Protein AF-A0A4Q0SFQ9-F1 (afdb_monomer_lite)

InterPro domains:
  IPR058240 Radical SAM superfamily [SSF102114] (12-95)

Secondary structure (DSSP, 8-state):
--HHHHHHHTTS-----SSSS-GGG--TTS-HHHHHHHHHHTTT-S---------EESS--SS---S-EE-S-SHHHHHHHHHHHHHHHHHHHHH-----TT-S-EEETTEEE-TTS-EEEE-SSHHHHHHHHHHHHHHHHHHHS-----PPP-

pLDDT: mean 82.6, std 13.22, range [33.97, 94.69]

Organism: NCBI:txid1325107

Structure (mmCIF, N/CA/C/O backbone):
data_AF-A0A4Q0SFQ9-F1
#
_entry.id   AF-A0A4Q0SFQ9-F1
#
loop_
_atom_site.group_PDB
_atom_site.id
_atom_site.type_symbol
_atom_site.label_atom_id
_atom_site.label_alt_id
_atom_site.label_comp_id
_atom_site.label_asym_id
_atom_site.label_entity_id
_atom_site.label_seq_id
_atom_site.pdbx_PDB_ins_code
_atom_site.Cartn_x
_atom_site.Cartn_y
_atom_site.Cartn_z
_atom_site.occupancy
_atom_site.B_iso_or_equiv
_atom_site.auth_seq_id
_atom_site.auth_comp_id
_atom_site.auth_asym_id
_atom_site.auth_atom_id
_atom_site.pdbx_PDB_model_num
ATOM 1 N N . MET A 1 1 ? 30.546 -13.335 13.167 1.00 71.19 1 MET A N 1
ATOM 2 C CA . MET A 1 1 ? 30.445 -13.297 11.689 1.00 71.19 1 MET A CA 1
ATOM 3 C C . MET A 1 1 ? 31.495 -14.249 11.118 1.00 71.19 1 MET A C 1
ATOM 5 O O . MET A 1 1 ? 32.612 -14.231 11.618 1.00 71.19 1 MET A O 1
ATOM 9 N N . ARG A 1 2 ? 31.150 -15.121 10.159 1.00 92.00 2 ARG A N 1
ATOM 10 C CA . ARG A 1 2 ? 32.083 -16.088 9.541 1.00 92.00 2 ARG A CA 1
ATOM 11 C C . ARG A 1 2 ? 32.954 -15.382 8.496 1.00 92.00 2 ARG A C 1
ATOM 13 O O . ARG A 1 2 ? 32.466 -15.052 7.417 1.00 92.00 2 ARG A O 1
ATOM 20 N N . ALA A 1 3 ? 34.204 -15.089 8.854 1.00 91.44 3 ALA A N 1
ATOM 21 C CA . ALA A 1 3 ? 35.121 -14.297 8.029 1.00 91.44 3 ALA A CA 1
ATOM 22 C C . ALA A 1 3 ? 35.464 -14.982 6.694 1.00 91.44 3 ALA A C 1
ATOM 24 O O . ALA A 1 3 ? 35.548 -14.319 5.666 1.00 91.44 3 ALA A O 1
ATOM 25 N N . ASP A 1 4 ? 35.563 -16.310 6.706 1.00 93.94 4 ASP A N 1
ATOM 26 C CA . ASP A 1 4 ? 35.757 -17.167 5.535 1.00 93.94 4 ASP A CA 1
ATOM 27 C C . ASP A 1 4 ? 34.624 -17.017 4.505 1.00 93.94 4 ASP A C 1
ATOM 29 O O . ASP A 1 4 ? 34.869 -16.857 3.306 1.00 93.94 4 ASP A O 1
ATOM 33 N N . LEU A 1 5 ? 33.372 -16.989 4.972 1.00 90.50 5 LEU A N 1
ATOM 34 C CA . LEU A 1 5 ? 32.203 -16.806 4.108 1.00 90.50 5 LEU A CA 1
ATOM 35 C C . LEU A 1 5 ? 32.080 -15.362 3.613 1.00 90.50 5 LEU A C 1
ATOM 37 O O . LEU A 1 5 ? 31.739 -15.139 2.455 1.00 90.50 5 LEU A O 1
ATOM 41 N N . ALA A 1 6 ? 32.383 -14.378 4.462 1.00 89.31 6 ALA A N 1
ATOM 42 C CA . ALA A 1 6 ? 32.379 -12.972 4.066 1.00 89.31 6 ALA A CA 1
ATOM 43 C C . ALA A 1 6 ? 33.443 -12.677 2.994 1.00 89.31 6 ALA A C 1
ATOM 45 O O . ALA A 1 6 ? 33.160 -11.952 2.044 1.00 89.31 6 ALA A O 1
ATOM 46 N N . GLN A 1 7 ? 34.630 -13.283 3.099 1.00 90.81 7 GLN A N 1
ATOM 47 C CA . GLN A 1 7 ? 35.671 -13.194 2.075 1.00 90.81 7 GLN A CA 1
ATOM 48 C C . GLN A 1 7 ? 35.241 -13.868 0.765 1.00 90.81 7 GLN A C 1
ATOM 50 O O . GLN A 1 7 ? 35.473 -13.316 -0.307 1.00 90.81 7 GLN A O 1
ATOM 55 N N . SER A 1 8 ? 34.582 -15.027 0.853 1.00 88.50 8 SER A N 1
ATOM 56 C CA . SER A 1 8 ? 34.156 -15.798 -0.322 1.00 88.50 8 SER A CA 1
ATOM 57 C C . SER A 1 8 ? 32.966 -15.171 -1.058 1.00 88.50 8 SER A C 1
ATOM 59 O O . SER A 1 8 ? 32.918 -15.212 -2.280 1.00 88.50 8 SER A O 1
ATOM 61 N N . TYR A 1 9 ? 32.003 -14.582 -0.338 1.00 88.62 9 TYR A N 1
ATOM 62 C CA . TYR A 1 9 ? 30.719 -14.150 -0.910 1.00 88.62 9 TYR A CA 1
ATOM 63 C C . TYR A 1 9 ? 30.440 -12.645 -0.814 1.00 88.62 9 TYR A C 1
ATOM 65 O O . TYR A 1 9 ? 29.523 -12.158 -1.472 1.00 88.62 9 TYR A O 1
ATOM 73 N N . GLY A 1 10 ? 31.213 -11.881 -0.038 1.00 86.75 10 GLY A N 1
ATOM 74 C CA . GLY A 1 10 ? 30.909 -10.479 0.278 1.00 86.75 10 GLY A CA 1
ATOM 75 C C . GLY A 1 10 ? 30.926 -9.519 -0.916 1.00 86.75 10 GLY A C 1
ATOM 76 O O . GLY A 1 10 ? 30.280 -8.478 -0.861 1.00 86.75 10 GLY A O 1
ATOM 77 N N . GLN A 1 11 ? 31.623 -9.874 -2.001 1.00 88.06 11 GLN A N 1
ATOM 78 C CA . GLN A 1 11 ? 31.671 -9.087 -3.243 1.00 88.06 11 GLN A CA 1
ATOM 79 C C . GLN A 1 11 ? 30.672 -9.571 -4.309 1.00 88.06 11 GLN A C 1
ATOM 81 O O . GLN A 1 11 ? 30.544 -8.956 -5.368 1.00 88.06 11 GLN A O 1
ATOM 86 N N . HIS A 1 12 ? 29.952 -10.670 -4.060 1.00 89.25 12 HIS A N 1
ATOM 87 C CA . HIS A 1 12 ? 29.000 -11.207 -5.025 1.00 89.25 12 HIS A CA 1
ATOM 88 C C . HIS A 1 12 ? 27.678 -10.434 -4.987 1.00 89.25 12 HIS A C 1
ATOM 90 O O . HIS A 1 12 ? 27.123 -10.140 -3.928 1.00 89.25 12 HIS A O 1
ATOM 96 N N . ARG A 1 13 ? 27.114 -10.157 -6.169 1.00 82.50 13 ARG A N 1
ATOM 97 C CA . ARG A 1 13 ? 25.739 -9.659 -6.303 1.00 82.50 13 ARG A CA 1
ATOM 98 C C . ARG A 1 13 ? 24.767 -10.811 -6.064 1.00 82.50 13 ARG A C 1
ATOM 100 O O . ARG A 1 13 ? 24.357 -11.491 -6.999 1.00 82.50 13 ARG A O 1
ATOM 107 N N . LEU A 1 14 ? 24.444 -11.051 -4.800 1.00 82.38 14 LEU A N 1
ATOM 108 C CA . LEU A 1 14 ? 23.476 -12.072 -4.417 1.00 82.38 14 LEU A CA 1
ATOM 109 C C . LEU A 1 14 ? 22.041 -11.601 -4.720 1.00 82.38 14 LEU A C 1
ATOM 111 O O . LEU A 1 14 ? 21.746 -10.409 -4.565 1.00 82.38 14 LEU A O 1
ATOM 115 N N . PRO A 1 15 ? 21.134 -12.506 -5.133 1.00 78.19 15 PRO A N 1
ATOM 116 C CA . PRO A 1 15 ? 19.734 -12.160 -5.330 1.00 78.19 15 PRO A CA 1
ATOM 117 C C . PRO A 1 15 ? 19.111 -11.644 -4.031 1.00 78.19 15 PRO A C 1
ATOM 119 O O . PRO A 1 15 ? 19.279 -12.235 -2.964 1.00 78.19 15 PRO A O 1
ATOM 122 N N . ARG A 1 16 ? 18.349 -10.553 -4.129 1.00 79.38 16 ARG A N 1
ATOM 123 C CA . ARG A 1 16 ? 17.479 -10.103 -3.041 1.00 79.38 16 ARG A CA 1
ATOM 124 C C . ARG A 1 16 ? 16.120 -10.763 -3.215 1.00 79.38 16 ARG A C 1
ATOM 126 O O . ARG A 1 16 ? 15.358 -10.386 -4.101 1.00 79.38 16 ARG A O 1
ATOM 133 N N . TYR A 1 17 ? 15.830 -11.754 -2.382 1.00 85.31 17 TYR A N 1
ATOM 134 C CA . TYR A 1 17 ? 14.530 -12.416 -2.377 1.00 85.31 17 TYR A CA 1
ATOM 135 C C . TYR A 1 17 ? 13.538 -11.603 -1.546 1.00 85.31 17 TYR A C 1
ATOM 137 O O . TYR A 1 17 ? 13.486 -11.726 -0.328 1.00 85.31 17 TYR A O 1
ATOM 145 N N . THR A 1 18 ? 12.775 -10.739 -2.217 1.00 86.00 18 THR A N 1
ATOM 146 C CA . THR A 1 18 ? 11.690 -9.952 -1.603 1.00 86.00 18 THR A CA 1
ATOM 147 C C . THR A 1 18 ? 10.339 -10.669 -1.654 1.00 86.00 18 THR A C 1
ATOM 149 O O . THR A 1 18 ? 9.415 -10.278 -0.951 1.00 86.00 18 THR A O 1
ATOM 152 N N . SER A 1 19 ? 10.219 -11.709 -2.485 1.00 89.56 19 SER A N 1
ATOM 153 C CA . SER A 1 19 ? 9.051 -12.588 -2.607 1.00 89.56 19 SER A CA 1
ATOM 154 C C . SER A 1 19 ? 9.458 -13.938 -3.209 1.00 89.56 19 SER A C 1
ATOM 156 O O . SER A 1 19 ? 10.520 -14.051 -3.832 1.00 89.56 19 SER A O 1
ATOM 158 N N . TYR A 1 20 ? 8.601 -14.951 -3.059 1.00 88.38 20 TYR A N 1
ATOM 159 C CA . TYR A 1 20 ? 8.699 -16.206 -3.802 1.00 88.38 20 TYR A CA 1
ATOM 160 C C . TYR A 1 20 ? 7.308 -16.625 -4.318 1.00 88.38 20 TYR A C 1
ATOM 162 O O . TYR A 1 20 ? 6.394 -16.745 -3.503 1.00 88.38 20 TYR A O 1
ATOM 170 N N . PRO A 1 21 ? 7.129 -16.843 -5.636 1.00 89.94 21 PRO A N 1
ATOM 171 C CA . PRO A 1 21 ? 8.123 -16.641 -6.692 1.00 89.94 21 PRO A CA 1
ATOM 172 C C . PRO A 1 21 ? 8.538 -15.161 -6.838 1.00 89.94 21 PRO A C 1
ATOM 174 O O . PRO A 1 21 ? 7.857 -14.240 -6.379 1.00 89.94 21 PRO A O 1
ATOM 177 N N . THR A 1 22 ? 9.721 -14.925 -7.408 1.00 90.19 22 THR A N 1
ATOM 178 C CA . THR A 1 22 ? 10.263 -13.567 -7.593 1.00 90.19 22 THR A CA 1
ATOM 179 C C . THR A 1 22 ? 9.561 -12.839 -8.743 1.00 90.19 22 THR A C 1
ATOM 181 O O . THR A 1 22 ? 9.040 -13.481 -9.651 1.00 90.19 22 THR A O 1
ATOM 184 N N . SER A 1 23 ? 9.611 -11.499 -8.746 1.00 89.19 23 SER A N 1
ATOM 185 C CA . SER A 1 23 ? 8.965 -10.631 -9.754 1.00 89.19 23 SER A CA 1
ATOM 186 C C . SER A 1 23 ? 9.149 -11.046 -11.233 1.00 89.19 23 SER A C 1
ATOM 188 O O . SER A 1 23 ? 8.170 -10.988 -11.971 1.00 89.19 23 SER A O 1
ATOM 190 N N . PRO A 1 24 ? 10.313 -11.557 -11.694 1.00 89.31 24 PRO A N 1
ATOM 191 C CA . PRO A 1 24 ? 10.467 -12.044 -13.074 1.00 89.31 24 PRO A CA 1
ATOM 192 C C . PRO A 1 24 ? 9.533 -13.194 -13.483 1.00 89.31 24 PRO A C 1
ATOM 194 O O . PRO A 1 24 ? 9.410 -13.480 -14.668 1.00 89.31 24 PRO A O 1
ATOM 197 N N . HIS A 1 25 ? 8.902 -13.868 -12.520 1.00 90.12 25 HIS A N 1
ATOM 198 C CA . HIS A 1 25 ? 7.918 -14.921 -12.770 1.00 90.12 25 HIS A CA 1
ATOM 199 C C . HIS A 1 25 ? 6.484 -14.378 -12.878 1.00 90.12 25 HIS A C 1
ATOM 201 O O . HIS A 1 25 ? 5.566 -15.146 -13.161 1.00 90.12 25 HIS A O 1
ATOM 207 N N . LEU A 1 26 ? 6.266 -13.078 -12.640 1.00 90.44 26 LEU A N 1
ATOM 208 C CA . LEU A 1 26 ? 4.978 -12.441 -12.894 1.00 90.44 26 LEU A CA 1
ATOM 209 C C . LEU A 1 26 ? 4.723 -12.417 -14.400 1.00 90.44 26 LEU A C 1
ATOM 211 O O . LEU A 1 26 ? 5.612 -12.115 -15.195 1.00 90.44 26 LEU A O 1
ATOM 215 N N . SER A 1 27 ? 3.494 -12.727 -14.796 1.00 93.56 27 SER A N 1
ATOM 216 C CA . SER A 1 27 ? 3.101 -12.735 -16.200 1.00 93.56 27 SER A CA 1
ATOM 217 C C . SER A 1 27 ? 1.689 -12.188 -16.374 1.00 93.56 27 SER A C 1
ATOM 219 O O . SER A 1 27 ? 0.900 -12.151 -15.430 1.00 93.56 27 SER A O 1
ATOM 221 N N . ALA A 1 28 ? 1.354 -11.812 -17.607 1.00 93.75 28 ALA A N 1
ATOM 222 C CA . ALA A 1 28 ? 0.018 -11.347 -17.976 1.00 93.75 28 ALA A CA 1
ATOM 223 C C . ALA A 1 28 ? -1.047 -12.467 -17.992 1.00 93.75 28 ALA A C 1
ATOM 225 O O . ALA A 1 28 ? -2.182 -12.223 -18.399 1.00 93.75 28 ALA A O 1
ATOM 226 N N . SER A 1 29 ? -0.700 -13.699 -17.588 1.00 94.44 29 SER A N 1
ATOM 227 C CA . SER A 1 29 ? -1.663 -14.800 -17.485 1.00 94.44 29 SER A CA 1
ATOM 228 C C . SER A 1 29 ? -2.683 -14.582 -16.370 1.00 94.44 29 SER A C 1
ATOM 230 O O . SER A 1 29 ? -3.799 -15.075 -16.484 1.00 94.44 29 SER A O 1
ATOM 232 N N . VAL A 1 30 ? -2.300 -13.867 -15.306 1.00 93.31 30 VAL A N 1
ATOM 233 C CA . VAL A 1 30 ? -3.202 -13.471 -14.219 1.00 93.31 30 VAL A CA 1
ATOM 234 C C . VAL A 1 30 ? -4.000 -12.261 -14.681 1.00 93.31 30 VAL A C 1
ATOM 236 O O . VAL A 1 30 ? -3.426 -11.224 -15.017 1.00 93.31 30 VAL A O 1
ATOM 239 N N . ARG A 1 31 ? -5.325 -12.392 -14.710 1.00 93.81 31 ARG A N 1
ATOM 240 C CA . ARG A 1 31 ? -6.243 -11.354 -15.184 1.00 93.81 31 ARG A CA 1
ATOM 241 C C . ARG A 1 31 ? -7.216 -10.929 -14.090 1.00 93.81 31 ARG A C 1
ATOM 243 O O . ARG A 1 31 ? -7.213 -11.439 -12.973 1.00 93.81 31 ARG A O 1
ATOM 250 N N . GLU A 1 32 ? -8.076 -9.978 -14.437 1.00 92.25 32 GLU A N 1
ATOM 251 C CA . GLU A 1 32 ? -9.092 -9.414 -13.546 1.00 92.25 32 GLU A CA 1
ATOM 252 C C . GLU A 1 32 ? -9.950 -10.487 -12.854 1.00 92.25 32 GLU A C 1
ATOM 254 O O . GLU A 1 32 ? -10.155 -10.421 -11.644 1.00 92.25 32 GLU A O 1
ATOM 259 N N . LEU A 1 33 ? -10.422 -11.493 -13.602 1.00 92.75 33 LEU A N 1
ATOM 260 C CA . LEU A 1 33 ? -11.284 -12.544 -13.053 1.00 92.75 33 LEU A CA 1
ATOM 261 C C . LEU A 1 33 ? -10.561 -13.418 -12.022 1.00 92.75 33 LEU A C 1
ATOM 263 O O . LEU A 1 33 ? -11.169 -13.785 -11.018 1.00 92.75 33 LEU A O 1
ATOM 267 N N . ASP A 1 34 ? -9.274 -13.709 -12.239 1.00 94.56 34 ASP A N 1
ATOM 268 C CA . ASP A 1 34 ? -8.456 -14.463 -11.284 1.00 94.56 34 ASP A CA 1
ATOM 269 C C . ASP A 1 34 ? -8.318 -13.675 -9.977 1.00 94.56 34 ASP A C 1
ATOM 271 O O . ASP A 1 34 ? -8.568 -14.199 -8.892 1.00 94.56 34 ASP A O 1
ATOM 275 N N . TYR A 1 35 ? -8.014 -12.377 -10.090 1.00 91.94 35 TYR A N 1
ATOM 276 C CA . TYR A 1 35 ? -7.876 -11.488 -8.940 1.00 91.94 35 TYR A CA 1
ATOM 277 C C . TYR A 1 35 ? -9.184 -11.345 -8.149 1.00 91.94 35 TYR A C 1
ATOM 279 O O . TYR A 1 35 ? -9.186 -11.495 -6.926 1.00 91.94 35 TYR A O 1
ATOM 287 N N . GLN A 1 36 ? -10.315 -11.131 -8.829 1.00 90.06 36 GLN A N 1
ATOM 288 C CA . GLN A 1 36 ? -11.625 -11.063 -8.175 1.00 90.06 36 GLN A CA 1
ATOM 289 C C . GLN A 1 36 ? -11.989 -12.377 -7.472 1.00 90.06 36 GLN A C 1
ATOM 291 O O . GLN A 1 36 ? -12.546 -12.351 -6.374 1.00 90.06 36 GLN A O 1
ATOM 296 N N . ALA A 1 37 ? -11.688 -13.528 -8.083 1.00 91.06 37 ALA A N 1
ATOM 297 C CA . ALA A 1 37 ? -11.932 -14.832 -7.473 1.00 91.06 37 ALA A CA 1
ATOM 298 C C . ALA A 1 37 ? -11.091 -15.024 -6.201 1.00 91.06 37 ALA A C 1
ATOM 300 O O . ALA A 1 37 ? -11.615 -15.487 -5.186 1.00 91.06 37 ALA A O 1
ATOM 301 N N . TRP A 1 38 ? -9.820 -14.609 -6.220 1.00 91.31 38 TRP A N 1
ATOM 302 C CA . TRP A 1 38 ? -8.965 -14.639 -5.034 1.00 91.31 38 TRP A CA 1
ATOM 303 C C . TRP A 1 38 ? -9.495 -13.735 -3.926 1.00 91.31 38 TRP A C 1
ATOM 305 O O . TRP A 1 38 ? -9.631 -14.211 -2.802 1.00 91.31 38 TRP A O 1
ATOM 315 N N . LEU A 1 39 ? -9.878 -12.490 -4.229 1.00 88.19 39 LEU A N 1
ATOM 316 C CA . LEU A 1 39 ? -10.466 -11.580 -3.238 1.00 88.19 39 LEU A CA 1
ATOM 317 C C . LEU A 1 39 ? -11.716 -12.178 -2.579 1.00 88.19 39 LEU A C 1
ATOM 319 O O . LEU A 1 39 ? -11.813 -12.190 -1.356 1.00 88.19 39 LEU A O 1
ATOM 323 N N . LYS A 1 40 ? -12.629 -12.757 -3.367 1.00 86.25 40 LYS A N 1
ATOM 324 C CA . LYS A 1 40 ? -13.838 -13.414 -2.842 1.00 86.25 40 LYS A CA 1
ATOM 325 C C . LYS A 1 40 ? -13.513 -14.631 -1.976 1.00 86.25 40 LYS A C 1
ATOM 327 O O . LYS A 1 40 ? -14.196 -14.880 -0.986 1.00 86.25 40 LYS A O 1
ATOM 332 N N . SER A 1 41 ? -12.460 -15.379 -2.314 1.00 87.38 41 SER A N 1
ATOM 333 C CA . SER A 1 41 ? -12.034 -16.546 -1.529 1.00 87.38 41 SER A CA 1
ATOM 334 C C . SER A 1 41 ? -11.502 -16.189 -0.134 1.00 87.38 41 SER A C 1
ATOM 336 O O . SER A 1 41 ? -11.476 -17.045 0.748 1.00 87.38 41 SER A O 1
ATOM 338 N N . LEU A 1 42 ? -11.122 -14.925 0.093 1.00 82.31 42 LEU A N 1
ATOM 339 C CA . LEU A 1 42 ? -10.617 -14.441 1.378 1.00 82.31 42 LEU A CA 1
ATOM 340 C C . LEU A 1 42 ? -11.721 -14.105 2.392 1.00 82.31 42 LEU A C 1
ATOM 342 O O . LEU A 1 42 ? -11.380 -13.835 3.540 1.00 82.31 42 LEU A O 1
ATOM 346 N N . GLY A 1 43 ? -13.007 -14.148 2.013 1.00 65.44 43 GLY A N 1
ATOM 347 C CA . GLY A 1 43 ? -14.177 -13.648 2.765 1.00 65.44 43 GLY A CA 1
ATOM 348 C C . GLY A 1 43 ? -14.452 -14.216 4.173 1.00 65.44 43 GLY A C 1
ATOM 349 O O . GLY A 1 43 ? -15.526 -13.991 4.720 1.00 65.44 43 GLY A O 1
ATOM 350 N N . GLY A 1 44 ? -13.507 -14.937 4.782 1.00 63.78 44 GLY A N 1
ATOM 351 C CA . GLY A 1 44 ? -13.505 -15.333 6.198 1.00 63.78 44 GLY A CA 1
ATOM 352 C C . GLY A 1 44 ? -12.252 -14.914 6.988 1.00 63.78 44 GLY A C 1
ATOM 353 O O . GLY A 1 44 ? -12.158 -15.213 8.179 1.00 63.78 44 GLY A O 1
ATOM 354 N N . GLN A 1 45 ? -11.275 -14.251 6.360 1.00 62.31 45 GLN A N 1
ATOM 355 C CA . GLN A 1 45 ? -10.066 -13.739 7.016 1.00 62.31 45 GLN A CA 1
ATOM 356 C C . GLN A 1 45 ? -10.386 -12.452 7.791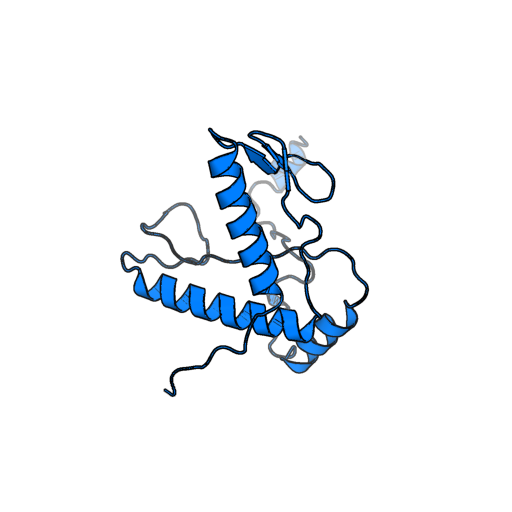 1.00 62.31 45 GLN A C 1
ATOM 358 O O . GLN A 1 45 ? -11.016 -11.538 7.266 1.00 62.31 45 GLN A O 1
ATOM 363 N N . LYS A 1 46 ? -9.948 -12.378 9.054 1.00 60.06 46 LYS A N 1
ATOM 364 C CA . LYS A 1 46 ? -10.270 -11.271 9.978 1.00 60.06 46 LYS A CA 1
ATOM 365 C C . LYS A 1 46 ? -9.323 -10.073 9.879 1.00 60.06 46 LYS A C 1
ATOM 367 O O . LYS A 1 46 ? -9.572 -9.058 10.519 1.00 60.06 46 LYS A O 1
ATOM 372 N N . SER A 1 47 ? -8.234 -10.186 9.122 1.00 69.06 47 SER A N 1
ATOM 373 C CA . SER A 1 47 ? -7.232 -9.131 9.000 1.00 69.06 47 SER A CA 1
ATOM 374 C C . SER A 1 47 ? -6.703 -9.029 7.574 1.00 69.06 47 SER A C 1
ATOM 376 O O . SER A 1 47 ? -6.467 -10.030 6.899 1.00 69.06 47 SER A O 1
ATOM 378 N N . ALA A 1 48 ? -6.512 -7.793 7.125 1.00 74.50 48 ALA A N 1
ATOM 379 C CA . ALA A 1 48 ? -5.894 -7.464 5.852 1.00 74.50 48 ALA A CA 1
ATOM 380 C C . ALA A 1 48 ? -4.795 -6.427 6.093 1.00 74.50 48 ALA A C 1
ATOM 382 O O . ALA A 1 48 ? -4.967 -5.503 6.888 1.00 74.50 48 ALA A O 1
ATOM 383 N N . SER A 1 49 ? -3.678 -6.575 5.387 1.00 79.62 49 SER A N 1
ATOM 384 C CA . SER A 1 49 ? -2.612 -5.574 5.348 1.00 79.62 49 SER A CA 1
ATOM 385 C C . SER A 1 49 ? -2.738 -4.785 4.054 1.00 79.62 49 SER A C 1
ATOM 387 O O . SER A 1 49 ? -2.786 -5.375 2.976 1.00 79.62 49 SER A O 1
ATOM 389 N N . ILE A 1 50 ? -2.775 -3.458 4.151 1.00 82.06 50 ILE A N 1
ATOM 390 C CA . ILE A 1 50 ? -2.877 -2.576 2.987 1.00 82.06 50 ILE A CA 1
ATOM 391 C C . ILE A 1 50 ? -1.502 -1.971 2.714 1.00 82.06 50 ILE A C 1
ATOM 393 O O . ILE A 1 50 ? -0.888 -1.373 3.596 1.00 82.06 50 ILE A O 1
ATOM 397 N N . TYR A 1 51 ? -1.033 -2.112 1.476 1.00 88.56 51 TYR A N 1
ATOM 398 C CA . TYR A 1 51 ? 0.158 -1.437 0.976 1.00 88.56 51 TYR A CA 1
ATOM 399 C C . TYR A 1 51 ? -0.255 -0.403 -0.068 1.00 88.56 51 TYR A C 1
ATOM 401 O O . TYR A 1 51 ? -0.890 -0.748 -1.061 1.00 88.56 51 TYR A O 1
ATOM 409 N N . VAL A 1 52 ? 0.118 0.859 0.150 1.00 89.19 52 VAL A N 1
ATOM 410 C CA . VAL A 1 52 ? -0.131 1.952 -0.797 1.00 89.19 52 VAL A CA 1
ATOM 411 C C . VAL A 1 52 ? 1.208 2.486 -1.280 1.00 89.19 52 VAL A C 1
ATOM 413 O O . VAL A 1 52 ? 1.999 3.011 -0.496 1.00 89.19 52 VAL A O 1
ATOM 416 N N . GLN A 1 53 ? 1.460 2.374 -2.582 1.00 89.62 53 GLN A N 1
ATOM 417 C CA . GLN A 1 53 ? 2.610 3.018 -3.204 1.00 89.62 53 GLN A CA 1
ATOM 418 C C . GLN A 1 53 ? 2.321 4.515 -3.368 1.00 89.62 53 GLN A C 1
ATOM 420 O O . GLN A 1 53 ? 1.268 4.895 -3.862 1.00 89.62 53 GLN A O 1
ATOM 425 N N . VAL A 1 54 ? 3.267 5.383 -3.008 1.00 89.94 54 VAL A N 1
ATOM 426 C CA . VAL A 1 54 ? 3.201 6.819 -3.331 1.00 89.94 54 VAL A CA 1
ATOM 427 C C . VAL A 1 54 ? 4.378 7.143 -4.253 1.00 89.94 54 VAL A C 1
ATOM 429 O O . VAL A 1 54 ? 5.501 7.309 -3.777 1.00 89.94 54 VAL A O 1
ATOM 432 N N . PRO A 1 55 ? 4.175 7.190 -5.582 1.00 90.62 55 PRO A N 1
ATOM 433 C CA . PRO A 1 55 ? 5.264 7.271 -6.551 1.00 90.62 55 PRO A CA 1
ATOM 434 C C . PRO A 1 55 ? 5.679 8.721 -6.848 1.00 90.62 55 PRO A C 1
ATOM 436 O O . PRO A 1 55 ? 6.044 9.021 -7.982 1.00 90.62 55 PRO A O 1
ATOM 439 N N . PHE A 1 56 ? 5.602 9.633 -5.872 1.00 90.75 56 PHE A N 1
ATOM 440 C CA . PHE A 1 56 ? 5.916 11.048 -6.083 1.00 90.75 56 PHE A CA 1
ATOM 441 C C . PHE A 1 56 ? 6.907 11.588 -5.063 1.00 90.75 56 PHE A C 1
ATOM 443 O O . PHE A 1 56 ? 6.794 11.346 -3.863 1.00 90.75 56 PHE A O 1
ATOM 450 N N . CYS A 1 57 ? 7.852 12.393 -5.542 1.00 89.88 57 CYS A N 1
ATOM 451 C CA . CYS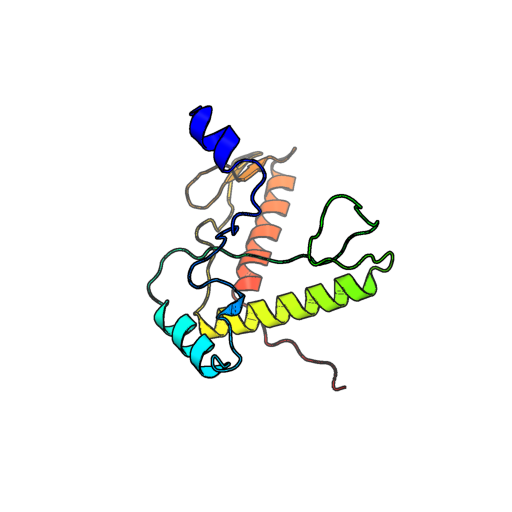 A 1 57 ? 8.764 13.168 -4.706 1.00 89.88 57 CYS A CA 1
ATOM 452 C C . CYS A 1 57 ? 8.840 14.618 -5.206 1.00 89.88 57 CYS A C 1
ATOM 454 O O . CYS A 1 57 ? 8.747 14.877 -6.405 1.00 89.88 57 CYS A O 1
ATOM 456 N N . ARG A 1 58 ? 9.041 15.585 -4.300 1.00 90.38 58 ARG A N 1
ATOM 457 C CA . ARG A 1 58 ? 9.238 17.005 -4.677 1.00 90.38 58 ARG A CA 1
ATOM 458 C C . ARG A 1 58 ? 10.627 17.278 -5.254 1.00 90.38 58 ARG A C 1
ATOM 460 O O . ARG A 1 58 ? 10.817 18.238 -5.999 1.00 90.38 58 ARG A O 1
ATOM 467 N N . SER A 1 59 ? 11.589 16.434 -4.904 1.00 88.94 59 SER A N 1
ATOM 468 C CA . SER A 1 59 ? 12.979 16.497 -5.338 1.00 88.94 59 SER A CA 1
ATOM 469 C C . SER A 1 59 ? 13.521 15.091 -5.589 1.00 88.94 59 SER A C 1
ATOM 471 O O . SER A 1 59 ? 12.994 14.104 -5.074 1.00 88.94 59 SER A O 1
ATOM 473 N N . MET A 1 60 ? 14.566 15.004 -6.412 1.00 83.38 60 MET A N 1
ATOM 474 C CA . MET A 1 60 ? 15.238 13.743 -6.718 1.00 83.38 60 MET A CA 1
ATOM 475 C C . MET A 1 60 ? 16.133 13.330 -5.550 1.00 83.38 60 MET A C 1
ATOM 477 O O . MET A 1 60 ? 17.001 14.099 -5.133 1.00 83.38 60 MET A O 1
ATOM 481 N N . CYS A 1 61 ? 15.960 12.107 -5.053 1.00 80.75 61 CYS A N 1
ATOM 482 C CA . CYS A 1 61 ? 16.925 11.497 -4.148 1.00 80.75 61 CYS A CA 1
ATOM 483 C C . CYS A 1 61 ? 17.896 10.632 -4.956 1.00 80.75 61 CYS A C 1
ATOM 485 O O . CYS A 1 61 ? 17.502 9.612 -5.509 1.00 80.75 61 CYS A O 1
ATOM 487 N N . TRP A 1 62 ? 19.172 11.015 -5.000 1.00 79.00 62 TRP A N 1
ATOM 488 C CA . TRP A 1 62 ? 20.204 10.308 -5.774 1.00 79.00 62 TRP A CA 1
ATOM 489 C C . TRP A 1 62 ? 20.616 8.951 -5.185 1.00 79.00 62 TRP A C 1
ATOM 491 O O . TRP A 1 62 ? 21.310 8.182 -5.842 1.00 79.00 62 TRP A O 1
ATOM 501 N N . TYR A 1 63 ? 20.200 8.660 -3.951 1.00 78.25 63 TYR A N 1
ATOM 502 C CA . TYR A 1 63 ? 20.537 7.423 -3.249 1.00 78.25 63 TYR A CA 1
ATOM 503 C C . TYR A 1 63 ? 19.483 6.317 -3.431 1.00 78.25 63 TYR A C 1
ATOM 505 O O . TYR A 1 63 ? 19.820 5.134 -3.428 1.00 78.25 63 TYR A O 1
ATOM 513 N N . PHE A 1 64 ? 18.207 6.678 -3.603 1.00 75.38 64 PHE A N 1
ATOM 514 C CA . PHE A 1 64 ? 17.105 5.717 -3.665 1.00 75.38 64 PHE A CA 1
ATOM 515 C C . PHE A 1 64 ? 16.717 5.389 -5.110 1.00 75.38 64 PHE A C 1
ATOM 517 O O . PHE A 1 64 ? 16.173 6.224 -5.823 1.00 75.38 64 PHE A O 1
ATOM 524 N N . GLY A 1 65 ? 16.904 4.130 -5.511 1.00 71.38 65 GLY A N 1
ATOM 525 C CA . GLY A 1 65 ? 16.391 3.573 -6.771 1.00 71.38 65 GLY A CA 1
ATOM 526 C C . GLY A 1 65 ? 14.909 3.178 -6.714 1.00 71.38 65 GLY A C 1
ATOM 527 O O . GLY A 1 65 ? 14.523 2.178 -7.314 1.00 71.38 65 GLY A O 1
ATOM 528 N N . CYS A 1 66 ? 14.093 3.891 -5.933 1.00 80.81 66 CYS A N 1
ATOM 529 C CA . CYS A 1 66 ? 12.667 3.596 -5.800 1.00 80.81 66 CYS A CA 1
ATOM 530 C C . CYS A 1 66 ? 11.921 3.909 -7.101 1.00 80.81 66 CYS A C 1
ATOM 532 O O . CYS A 1 66 ? 12.276 4.839 -7.823 1.00 80.81 66 CYS A O 1
ATOM 534 N N . HIS A 1 67 ? 10.831 3.185 -7.360 1.00 81.50 67 HIS A N 1
ATOM 535 C CA . HIS A 1 67 ? 9.906 3.527 -8.437 1.00 81.50 67 HIS A CA 1
ATOM 536 C C . HIS A 1 67 ? 9.121 4.797 -8.061 1.00 81.50 67 HIS A C 1
ATOM 538 O O . HIS A 1 67 ? 8.073 4.739 -7.413 1.00 81.50 67 HIS A O 1
ATOM 544 N N . THR A 1 68 ? 9.675 5.956 -8.416 1.00 86.81 68 THR A N 1
ATOM 545 C CA . THR A 1 68 ? 9.132 7.277 -8.088 1.00 86.81 68 THR A CA 1
ATOM 546 C C . THR A 1 68 ? 9.324 8.256 -9.243 1.00 86.81 68 THR A C 1
ATOM 548 O O . THR A 1 68 ? 10.245 8.124 -10.046 1.00 86.81 68 THR A O 1
ATOM 551 N N . SER A 1 69 ? 8.450 9.252 -9.318 1.00 87.50 69 SER A N 1
ATOM 552 C CA . SER A 1 69 ? 8.489 10.363 -10.264 1.00 87.50 69 SER A CA 1
ATOM 553 C C . SER A 1 69 ? 8.662 11.678 -9.509 1.00 87.50 69 SER A C 1
ATOM 555 O O . SER A 1 69 ? 7.979 11.943 -8.520 1.00 87.50 69 SER A O 1
ATOM 557 N N . VAL A 1 70 ? 9.558 12.544 -9.982 1.00 89.56 70 VAL A N 1
ATOM 558 C CA . VAL A 1 70 ? 9.742 13.869 -9.376 1.00 89.56 70 VAL A CA 1
ATOM 559 C C . VAL A 1 70 ? 8.732 14.849 -9.974 1.00 89.56 70 VAL A C 1
ATOM 561 O O . VAL A 1 70 ? 8.741 15.090 -11.178 1.00 89.56 70 VAL A O 1
ATOM 564 N N . THR A 1 71 ? 7.875 15.445 -9.142 1.00 89.44 71 THR A N 1
ATOM 565 C CA . THR A 1 71 ? 6.912 16.475 -9.561 1.00 89.44 71 THR A CA 1
ATOM 566 C C . THR A 1 71 ? 6.848 17.622 -8.558 1.00 89.44 71 THR A C 1
ATOM 568 O O . THR A 1 71 ? 6.798 17.425 -7.346 1.00 89.44 71 THR A O 1
ATOM 571 N N . LYS A 1 72 ? 6.820 18.855 -9.075 1.00 90.25 72 LYS A N 1
ATOM 572 C CA . LYS A 1 72 ? 6.515 20.062 -8.288 1.00 90.25 72 LYS A CA 1
ATOM 573 C C . LYS A 1 72 ? 5.040 20.457 -8.361 1.00 90.25 72 LYS A C 1
ATOM 575 O O . LYS A 1 72 ? 4.620 21.298 -7.580 1.00 90.25 72 LYS A O 1
ATOM 580 N N . ARG A 1 73 ? 4.273 19.862 -9.279 1.00 92.25 73 ARG A N 1
ATOM 581 C CA . ARG A 1 73 ? 2.842 20.123 -9.469 1.00 92.25 73 ARG A CA 1
ATOM 582 C C . ARG A 1 73 ? 2.018 19.187 -8.594 1.00 92.25 73 ARG A C 1
ATOM 584 O O . ARG A 1 73 ? 2.362 18.011 -8.477 1.00 92.25 73 ARG A O 1
ATOM 591 N N . ASP A 1 74 ? 0.927 19.708 -8.048 1.00 92.31 74 ASP A N 1
ATOM 592 C CA . ASP A 1 74 ? -0.000 18.944 -7.203 1.00 92.31 74 ASP A CA 1
ATOM 593 C C . ASP A 1 74 ? -0.996 18.125 -8.026 1.00 92.31 74 ASP A C 1
ATOM 595 O O . ASP A 1 74 ? -1.465 17.080 -7.584 1.00 92.31 74 ASP A O 1
ATOM 599 N N . GLU A 1 75 ? -1.275 18.566 -9.250 1.00 94.69 75 GLU A N 1
ATOM 600 C CA . GLU A 1 75 ? -2.257 17.961 -10.147 1.00 94.69 75 GLU A CA 1
ATOM 601 C C . GLU A 1 75 ? -2.014 16.459 -10.423 1.00 94.69 75 GLU A C 1
ATOM 603 O O . GLU A 1 75 ? -2.947 15.681 -10.222 1.00 94.69 75 GLU A O 1
ATOM 608 N N . PRO A 1 76 ? -0.793 15.980 -10.756 1.00 91.62 76 PRO A N 1
ATOM 609 C CA . PRO A 1 76 ? -0.543 14.542 -10.907 1.00 91.62 76 PRO A CA 1
ATOM 610 C C . PRO A 1 76 ? -0.829 13.735 -9.634 1.00 91.62 76 PRO A C 1
ATOM 612 O O . PRO A 1 76 ? -1.383 12.638 -9.700 1.00 91.62 76 PRO A O 1
ATOM 615 N N . THR A 1 77 ? -0.492 14.291 -8.468 1.00 91.25 77 THR A N 1
ATOM 616 C CA . THR A 1 77 ? -0.751 13.666 -7.164 1.00 91.25 77 THR A CA 1
ATOM 617 C C . THR A 1 77 ? -2.250 13.584 -6.888 1.00 91.25 77 THR A C 1
ATOM 619 O O . THR A 1 77 ? -2.731 12.562 -6.404 1.00 91.25 77 THR A O 1
ATOM 622 N N . ALA A 1 78 ? -3.004 14.634 -7.227 1.00 90.25 78 ALA A N 1
ATOM 623 C CA . ALA A 1 78 ? -4.453 14.669 -7.064 1.00 90.25 78 ALA A CA 1
ATOM 624 C C . ALA A 1 78 ? -5.160 13.641 -7.965 1.00 90.25 78 ALA A C 1
ATOM 626 O O . ALA A 1 78 ? -6.041 12.919 -7.491 1.00 90.25 78 ALA A O 1
ATOM 627 N N . ILE A 1 79 ? -4.737 13.526 -9.231 1.00 92.19 79 ILE A N 1
ATOM 628 C CA . ILE A 1 79 ? -5.242 12.519 -10.179 1.00 92.19 79 ILE A CA 1
ATOM 629 C C . ILE A 1 79 ? -4.938 11.107 -9.666 1.00 92.19 79 ILE A C 1
ATOM 631 O O . ILE A 1 79 ? -5.829 10.260 -9.618 1.00 92.19 79 ILE A O 1
ATOM 635 N N . TYR A 1 80 ? -3.708 10.861 -9.211 1.00 91.88 80 TYR A N 1
ATOM 636 C CA . TYR A 1 80 ? -3.322 9.570 -8.644 1.00 91.88 80 TYR A CA 1
ATOM 637 C C . TYR A 1 80 ? -4.143 9.209 -7.403 1.00 91.88 80 TYR A C 1
ATOM 639 O O . TYR A 1 80 ? -4.654 8.097 -7.302 1.00 91.88 80 TYR A O 1
ATOM 647 N N . ALA A 1 81 ? -4.343 10.160 -6.487 1.00 89.62 81 ALA A N 1
ATOM 648 C CA . ALA A 1 81 ? -5.174 9.953 -5.307 1.00 89.62 81 ALA A CA 1
ATOM 649 C C . ALA A 1 81 ? -6.637 9.641 -5.672 1.00 89.62 81 ALA A C 1
ATOM 651 O O . ALA A 1 81 ? -7.283 8.847 -4.992 1.00 89.62 81 ALA A O 1
ATOM 652 N N . ALA A 1 82 ? -7.173 10.232 -6.746 1.00 88.12 82 ALA A N 1
ATOM 653 C CA . ALA A 1 82 ? -8.499 9.887 -7.258 1.00 88.12 82 ALA A CA 1
ATOM 654 C C . ALA A 1 82 ? -8.556 8.464 -7.838 1.00 88.12 82 ALA A C 1
ATOM 656 O O . ALA A 1 82 ? -9.517 7.736 -7.574 1.00 88.12 82 ALA A O 1
ATOM 657 N N . GLY A 1 83 ? -7.513 8.049 -8.563 1.00 90.88 83 GLY A N 1
ATOM 658 C CA . GLY A 1 83 ? -7.349 6.676 -9.044 1.00 90.88 83 GLY A CA 1
ATOM 659 C C . GLY A 1 83 ? -7.281 5.663 -7.900 1.00 90.88 83 GLY A C 1
ATOM 660 O O . GLY A 1 83 ? -8.060 4.716 -7.888 1.00 90.88 83 GLY A O 1
ATOM 661 N N . LEU A 1 84 ? -6.446 5.920 -6.887 1.00 91.44 84 LEU A N 1
ATOM 662 C CA . LEU A 1 84 ? -6.328 5.075 -5.692 1.00 91.44 84 LEU A CA 1
ATOM 663 C C . LEU A 1 84 ? -7.649 4.930 -4.939 1.00 91.44 84 LEU A C 1
ATOM 665 O O . LEU A 1 84 ? -7.993 3.833 -4.507 1.00 91.44 84 LEU A O 1
ATOM 669 N N . ARG A 1 85 ? -8.413 6.022 -4.788 1.00 85.88 85 ARG A N 1
ATOM 670 C CA . ARG A 1 85 ? -9.763 5.933 -4.217 1.00 85.88 85 ARG A CA 1
ATOM 671 C C . ARG A 1 85 ? -10.618 4.997 -5.062 1.00 85.88 85 ARG A C 1
ATOM 673 O O . ARG A 1 85 ? -11.187 4.067 -4.523 1.00 85.88 85 ARG A O 1
ATOM 680 N N . THR A 1 86 ? -10.656 5.182 -6.377 1.00 86.88 86 THR A N 1
ATOM 681 C CA . THR A 1 86 ? -11.443 4.314 -7.268 1.00 86.88 86 THR A CA 1
ATOM 682 C C . THR A 1 86 ? -11.069 2.837 -7.138 1.00 86.88 86 THR A C 1
ATOM 684 O O . THR A 1 86 ? -11.951 1.993 -7.007 1.00 86.88 86 THR A O 1
ATOM 687 N N . GLU A 1 87 ? -9.778 2.521 -7.119 1.00 89.56 87 GLU A N 1
ATOM 688 C CA . GLU A 1 87 ? -9.284 1.156 -6.933 1.00 89.56 87 GLU A CA 1
ATOM 689 C C . GLU A 1 87 ? -9.701 0.577 -5.574 1.00 89.56 87 GLU A C 1
ATOM 691 O O . GLU A 1 87 ? -10.251 -0.521 -5.518 1.00 89.56 87 GLU A O 1
ATOM 696 N N . ALA A 1 88 ? -9.535 1.339 -4.488 1.00 85.62 88 ALA A N 1
ATOM 697 C CA . ALA A 1 88 ? -9.936 0.913 -3.150 1.00 85.62 88 ALA A CA 1
ATOM 698 C C . ALA A 1 88 ? -11.438 0.592 -3.064 1.00 85.62 88 ALA A C 1
ATOM 700 O O . ALA A 1 88 ? -11.818 -0.375 -2.405 1.00 85.62 88 ALA A O 1
ATOM 701 N N . TYR A 1 89 ? -12.286 1.361 -3.759 1.00 82.44 89 TYR A N 1
ATOM 702 C CA . TYR A 1 89 ? -13.726 1.095 -3.838 1.00 82.44 89 TYR A CA 1
ATOM 703 C C . TYR A 1 89 ? -13.995 -0.257 -4.514 1.00 82.44 89 TYR A C 1
ATOM 705 O O . TYR A 1 89 ? -14.751 -1.065 -3.982 1.00 82.44 89 TYR A O 1
ATOM 713 N N . LEU A 1 90 ? -13.358 -0.518 -5.661 1.00 86.12 90 LEU A N 1
ATOM 714 C CA . LEU A 1 90 ? -13.543 -1.759 -6.425 1.00 86.12 90 LEU A CA 1
ATOM 715 C C . LEU A 1 90 ? -13.045 -2.990 -5.655 1.00 86.12 90 LEU A C 1
ATOM 717 O O . LEU A 1 90 ? -13.701 -4.031 -5.652 1.00 86.12 90 LEU A O 1
ATOM 721 N N . VAL A 1 91 ? -11.906 -2.870 -4.967 1.00 86.94 91 VAL A N 1
ATOM 722 C CA . VAL A 1 91 ? -11.365 -3.946 -4.125 1.00 86.94 91 VAL A CA 1
ATOM 723 C C . VAL A 1 91 ? -12.291 -4.225 -2.941 1.00 86.94 91 VAL A C 1
ATOM 725 O O . VAL A 1 91 ? -12.581 -5.388 -2.666 1.00 86.94 91 VAL A O 1
ATOM 728 N N . ALA A 1 92 ? -12.797 -3.186 -2.270 1.00 80.94 92 ALA A N 1
ATOM 729 C CA . ALA A 1 92 ? -13.744 -3.342 -1.166 1.00 80.94 92 ALA A CA 1
ATOM 730 C C . ALA A 1 92 ? -15.065 -3.991 -1.619 1.00 80.94 92 ALA A C 1
ATOM 732 O O . ALA A 1 92 ? -15.599 -4.849 -0.918 1.00 80.94 92 ALA A O 1
ATOM 733 N N . GLU A 1 93 ? -15.574 -3.635 -2.804 1.00 81.00 93 GLU A N 1
ATOM 734 C CA . GLU A 1 93 ? -16.765 -4.262 -3.394 1.00 81.00 93 GLU A CA 1
ATOM 735 C C . GLU A 1 93 ? -16.542 -5.758 -3.676 1.00 81.00 93 GLU A C 1
ATOM 737 O O . GLU A 1 93 ? -17.414 -6.580 -3.395 1.00 81.00 93 GLU A O 1
ATOM 742 N N . ALA A 1 94 ? -15.363 -6.132 -4.183 1.00 83.00 94 ALA A N 1
ATOM 743 C CA . ALA A 1 94 ? -15.032 -7.521 -4.495 1.00 83.00 94 ALA A CA 1
ATOM 744 C C . ALA A 1 94 ? -14.729 -8.382 -3.254 1.00 83.00 94 ALA A C 1
ATOM 746 O O . ALA A 1 94 ? -15.061 -9.569 -3.248 1.00 83.00 94 ALA A O 1
ATOM 747 N N . PHE A 1 95 ? -14.094 -7.809 -2.228 1.00 79.44 95 PHE A N 1
ATOM 748 C CA . PHE A 1 95 ? -13.729 -8.502 -0.987 1.00 79.44 95 PHE A CA 1
ATOM 749 C C . PHE A 1 95 ? -14.918 -8.664 -0.024 1.00 79.44 95 PHE A C 1
ATOM 751 O O . PHE A 1 95 ? -14.986 -9.636 0.725 1.00 79.44 95 PHE A O 1
ATOM 758 N N . GLY A 1 96 ? -15.869 -7.728 -0.057 1.00 73.62 96 GLY A N 1
ATOM 759 C CA . GLY A 1 96 ? -16.884 -7.552 0.980 1.00 73.62 96 GLY A CA 1
ATOM 760 C C . GLY A 1 96 ? -16.518 -6.385 1.899 1.00 73.62 96 GLY A C 1
ATOM 761 O O . GLY A 1 96 ? -15.353 -6.013 2.019 1.00 73.62 96 GLY A O 1
ATOM 762 N N . GLN A 1 97 ? -17.524 -5.763 2.519 1.00 66.50 97 GLN A N 1
ATOM 763 C CA . GLN A 1 97 ? -17.364 -4.507 3.255 1.00 66.50 97 GLN A CA 1
ATOM 764 C C . GLN A 1 97 ? -16.274 -4.616 4.338 1.00 66.50 97 GLN A C 1
ATOM 766 O O . GLN A 1 97 ? -16.460 -5.258 5.370 1.00 66.50 97 GLN A O 1
ATOM 771 N N . LEU A 1 98 ? -15.133 -3.967 4.094 1.00 63.91 98 LEU A N 1
ATOM 772 C CA . LEU A 1 98 ? -14.035 -3.857 5.046 1.00 63.91 98 LEU A CA 1
ATOM 773 C C . LEU A 1 98 ? -14.420 -2.824 6.103 1.00 63.91 98 LEU A C 1
ATOM 775 O O . LEU A 1 98 ? -14.431 -1.623 5.836 1.00 63.91 98 LEU A O 1
ATOM 779 N N . ILE A 1 99 ? -14.758 -3.293 7.301 1.00 65.31 99 ILE A N 1
ATOM 780 C CA . ILE A 1 99 ? -14.952 -2.422 8.459 1.00 65.31 99 ILE A CA 1
ATOM 781 C C . ILE A 1 99 ? -13.652 -2.464 9.262 1.00 65.31 99 ILE A C 1
ATOM 783 O O . ILE A 1 99 ? -13.282 -3.544 9.727 1.00 65.31 99 ILE A O 1
ATOM 787 N N . PRO A 1 100 ? -12.943 -1.331 9.414 1.00 69.81 100 PRO A N 1
ATOM 788 C CA . PRO A 1 100 ? -11.773 -1.264 10.276 1.00 69.81 100 PRO A CA 1
ATOM 789 C C . PRO A 1 100 ? -12.088 -1.823 11.668 1.00 69.81 100 PRO A C 1
ATOM 791 O O . PRO A 1 100 ? -13.035 -1.383 12.323 1.00 69.81 100 PRO A O 1
ATOM 794 N N . ASP A 1 101 ? -11.298 -2.796 12.127 1.00 74.31 101 ASP A N 1
ATOM 795 C CA . ASP A 1 101 ? -11.564 -3.481 13.397 1.00 74.31 101 ASP A CA 1
ATOM 796 C C . ASP A 1 101 ? -11.287 -2.588 14.618 1.00 74.31 101 ASP A C 1
ATOM 798 O O . ASP A 1 101 ? -11.672 -2.941 15.722 1.00 74.31 101 ASP A O 1
ATOM 802 N N . ASP A 1 102 ? -10.706 -1.406 14.432 1.00 77.50 102 ASP A N 1
ATOM 803 C CA . ASP A 1 102 ? -10.352 -0.486 15.519 1.00 77.50 102 ASP A CA 1
ATOM 804 C C . ASP A 1 102 ? -11.350 0.684 15.663 1.00 77.50 102 ASP A C 1
ATOM 806 O O . ASP A 1 102 ? -11.141 1.601 16.448 1.00 77.50 102 ASP A O 1
ATOM 810 N N . PHE A 1 103 ? -12.469 0.670 14.935 1.00 82.19 103 PHE A N 1
ATOM 811 C CA . PHE A 1 103 ? -13.510 1.705 15.015 1.00 82.19 103 PHE A CA 1
ATOM 812 C C . PHE A 1 103 ? -14.783 1.182 15.717 1.00 82.19 103 PHE A C 1
ATOM 814 O O . PHE A 1 103 ? -15.079 -0.011 15.617 1.00 82.19 103 PHE A O 1
ATOM 821 N N . PRO A 1 104 ? -15.585 2.035 16.386 1.00 86.75 104 PRO A N 1
ATOM 822 C CA . PRO A 1 104 ? -15.486 3.494 16.425 1.00 86.75 104 PRO A CA 1
ATOM 823 C C . PRO A 1 104 ? -14.352 4.008 17.317 1.00 86.75 104 PRO A C 1
ATOM 825 O O . PRO A 1 104 ? -13.866 3.302 18.198 1.00 86.75 104 PRO A O 1
ATOM 828 N N . ILE A 1 105 ? -13.947 5.249 17.057 1.00 89.88 105 ILE A N 1
ATOM 829 C CA . ILE A 1 105 ? -13.100 6.031 17.951 1.00 89.88 105 ILE A CA 1
ATOM 830 C C . ILE A 1 105 ? -13.994 6.712 18.983 1.00 89.88 105 ILE A C 1
ATOM 832 O O . ILE A 1 105 ? -14.933 7.422 18.616 1.00 89.88 105 ILE A O 1
ATOM 836 N N . GLU A 1 106 ? -13.704 6.489 20.257 1.00 91.62 106 GLU A N 1
ATOM 837 C CA . GLU A 1 106 ? -14.413 7.063 21.396 1.00 91.62 106 GLU A CA 1
ATOM 838 C C . GLU A 1 106 ? -13.511 8.046 22.140 1.00 91.62 106 GLU A C 1
ATOM 840 O O . GLU A 1 106 ? -12.292 7.873 22.203 1.00 91.62 106 GLU A O 1
ATOM 845 N N . VAL A 1 107 ? -14.121 9.080 22.715 1.00 90.75 107 VAL A N 1
ATOM 846 C CA . VAL A 1 107 ? -13.412 10.103 23.484 1.00 90.75 107 VAL A CA 1
ATOM 847 C C . VAL A 1 107 ? -13.520 9.788 24.968 1.00 90.75 107 VAL A C 1
ATOM 849 O O . VAL A 1 107 ? -14.610 9.554 25.490 1.00 90.75 107 VAL A O 1
ATOM 852 N N . GLN A 1 108 ? -12.381 9.790 25.653 1.00 89.94 108 GLN A N 1
ATOM 853 C CA . GLN A 1 108 ? -12.289 9.709 27.106 1.00 89.94 108 GLN A CA 1
ATOM 854 C C . GLN A 1 108 ? -11.466 10.899 27.600 1.00 89.94 108 GLN A C 1
ATOM 856 O O . GLN A 1 108 ? -10.242 10.812 27.704 1.00 89.94 108 GLN A O 1
ATOM 861 N N . ARG A 1 109 ? -12.143 12.011 27.918 1.00 89.56 109 ARG A N 1
ATOM 862 C CA . ARG A 1 109 ? -11.518 13.313 28.212 1.00 89.56 109 ARG A CA 1
ATOM 863 C C . ARG A 1 109 ? -10.711 13.816 27.007 1.00 89.56 109 ARG A C 1
ATOM 865 O O . ARG A 1 109 ? -11.269 14.052 25.948 1.00 89.56 109 ARG A O 1
ATOM 872 N N . GLU A 1 110 ? -9.401 13.951 27.158 1.00 91.75 110 GLU A N 1
ATOM 873 C CA . GLU A 1 110 ? -8.470 14.413 26.124 1.00 91.75 110 GLU A CA 1
ATOM 874 C C . GLU A 1 110 ? -7.914 13.259 25.268 1.00 91.75 110 GLU A C 1
ATOM 876 O O . GLU A 1 110 ? -7.139 13.492 24.343 1.00 91.75 110 GLU A O 1
ATOM 881 N N . GLU A 1 111 ? -8.292 12.005 25.548 1.00 91.81 111 GLU A N 1
ATOM 882 C CA . GLU A 1 111 ? -7.801 10.823 24.830 1.00 91.81 111 GLU A CA 1
ATOM 883 C C . GLU A 1 111 ? -8.815 10.295 23.810 1.00 91.81 111 GLU A C 1
ATOM 885 O O . GLU A 1 111 ? -10.000 10.135 24.108 1.00 91.81 111 GLU A O 1
ATOM 890 N N . LEU A 1 112 ? -8.320 9.933 22.626 1.00 92.56 112 LEU A N 1
ATOM 891 C CA . LEU A 1 112 ? -9.048 9.172 21.617 1.00 92.56 112 LEU A CA 1
ATOM 892 C C . LEU A 1 112 ? -8.667 7.699 21.731 1.00 92.56 112 LEU A C 1
ATOM 894 O O . LEU A 1 112 ? -7.488 7.349 21.620 1.00 92.56 112 LEU A O 1
ATOM 898 N N . LYS A 1 113 ? -9.657 6.828 21.914 1.00 90.56 113 LYS A N 1
ATOM 899 C CA . LYS A 1 113 ? -9.462 5.381 22.045 1.00 90.56 113 LYS A CA 1
ATOM 900 C C . LYS A 1 113 ? -10.212 4.622 20.972 1.00 90.56 113 LYS A C 1
ATOM 902 O O . LYS A 1 113 ? -11.280 5.037 20.535 1.00 90.56 113 LYS A O 1
ATOM 907 N N . ASN A 1 114 ? -9.644 3.503 20.549 1.00 89.94 114 ASN A N 1
ATOM 908 C CA . ASN A 1 114 ? -10.326 2.577 19.656 1.00 89.94 114 ASN A CA 1
ATOM 909 C C . ASN A 1 114 ? -11.404 1.778 20.411 1.00 89.94 114 ASN A C 1
ATOM 911 O O . ASN A 1 114 ? -11.475 1.804 21.642 1.00 89.94 114 ASN A O 1
ATOM 915 N N . LYS A 1 115 ? -12.197 0.980 19.689 1.00 86.88 115 LYS A N 1
ATOM 916 C CA . LYS A 1 115 ? -13.233 0.118 20.294 1.00 86.88 115 LYS A C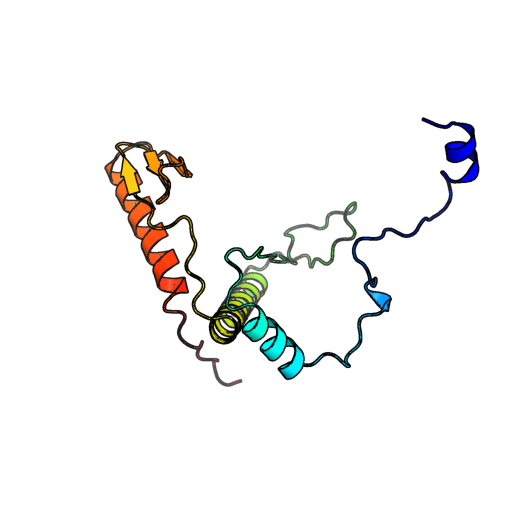A 1
ATOM 917 C C . LYS A 1 115 ? -12.704 -0.926 21.294 1.00 86.88 115 LYS A C 1
ATOM 919 O O . LYS A 1 115 ? -13.486 -1.553 22.003 1.00 86.88 115 LYS A O 1
ATOM 924 N N . ARG A 1 116 ? -11.389 -1.179 21.296 1.00 86.31 116 ARG A N 1
ATOM 925 C CA . ARG A 1 116 ? -10.696 -2.089 22.224 1.00 86.31 116 ARG A CA 1
ATOM 926 C C . ARG A 1 116 ? -10.195 -1.360 23.478 1.00 86.31 116 ARG A C 1
ATOM 928 O O . ARG A 1 116 ? -9.671 -2.007 24.379 1.00 86.31 116 ARG A O 1
ATOM 935 N N . GLY A 1 117 ? -10.365 -0.037 23.551 1.00 87.62 117 GLY A N 1
ATOM 936 C CA . GLY A 1 117 ? -9.889 0.814 24.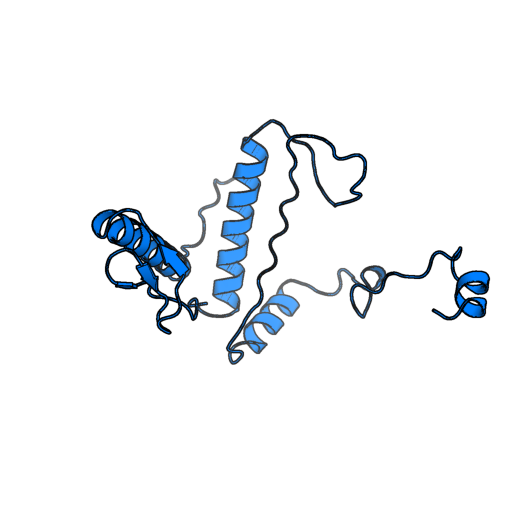640 1.00 87.62 117 GLY A CA 1
ATOM 937 C C . GLY A 1 117 ? -8.409 1.200 24.540 1.00 87.62 117 GLY A C 1
ATOM 938 O O . GLY A 1 117 ? -7.868 1.761 25.491 1.00 87.62 117 GLY A O 1
ATOM 939 N N . GLU A 1 118 ? -7.743 0.910 23.422 1.00 89.50 118 GLU A N 1
ATOM 940 C CA . GLU A 1 118 ? -6.339 1.257 23.192 1.00 89.50 118 GLU A CA 1
ATOM 941 C C . GLU A 1 118 ? -6.225 2.725 22.738 1.00 89.50 118 GLU A C 1
ATOM 943 O O . GLU A 1 118 ? -7.045 3.181 21.931 1.00 89.50 118 GLU A O 1
ATOM 948 N N . PRO A 1 119 ? -5.231 3.484 23.234 1.00 89.69 119 PRO A N 1
ATOM 949 C CA . PRO A 1 119 ? -5.056 4.886 22.872 1.00 89.69 119 PRO A CA 1
ATOM 950 C C . PRO A 1 119 ? -4.586 5.032 21.419 1.00 89.69 119 PRO A C 1
ATOM 952 O O . PRO A 1 119 ? -3.603 4.420 21.006 1.00 89.69 119 PRO A O 1
ATOM 955 N N . VAL A 1 120 ? -5.281 5.878 20.658 1.00 88.12 120 VAL A N 1
ATOM 956 C CA . VAL A 1 120 ? -4.970 6.205 19.257 1.00 88.12 120 VAL A CA 1
ATOM 957 C C . VAL A 1 120 ? -4.263 7.556 19.157 1.00 88.12 120 VAL A C 1
ATOM 959 O O . VAL A 1 120 ? -3.298 7.694 18.409 1.00 88.12 120 VAL A O 1
ATOM 962 N N . ALA A 1 121 ? -4.738 8.553 19.909 1.00 90.06 121 ALA A N 1
ATOM 963 C CA . ALA A 1 121 ? -4.187 9.906 19.954 1.00 90.06 121 ALA A CA 1
ATOM 964 C C . ALA A 1 121 ? -4.685 10.656 21.204 1.00 90.06 121 ALA A C 1
ATOM 966 O O . ALA A 1 121 ? -5.580 10.181 21.903 1.00 90.06 121 ALA A O 1
ATOM 967 N N . SER A 1 122 ? -4.138 11.845 21.454 1.00 90.06 122 SER A N 1
ATOM 968 C CA . SER A 1 122 ? -4.646 12.801 22.443 1.00 90.06 122 SER A CA 1
ATOM 969 C C . SER A 1 122 ? -4.831 14.183 21.813 1.00 90.06 122 SER A C 1
ATOM 971 O O . SER A 1 122 ? -4.173 14.509 20.821 1.00 90.06 122 SER A O 1
ATOM 973 N N . ALA A 1 123 ? -5.719 14.990 22.384 1.00 92.44 123 ALA A N 1
ATOM 974 C CA . ALA A 1 123 ? -5.976 16.369 21.984 1.00 92.44 123 ALA A CA 1
ATOM 975 C C . ALA A 1 123 ? -5.811 17.318 23.177 1.00 92.44 123 ALA A C 1
ATOM 977 O O . ALA A 1 123 ? -5.812 16.890 24.324 1.00 92.44 123 ALA A O 1
ATOM 978 N N . GLU A 1 124 ? -5.674 18.615 22.905 1.00 91.88 124 GLU A N 1
ATOM 979 C CA . GLU A 1 124 ? -5.517 19.634 23.955 1.00 91.88 124 GLU A CA 1
ATOM 980 C C . GLU A 1 124 ? -6.801 19.869 24.762 1.00 91.88 124 GLU A C 1
ATOM 982 O O . GLU A 1 124 ? -6.741 20.353 25.888 1.00 91.88 124 GLU A O 1
ATOM 987 N N . THR A 1 125 ? -7.964 19.552 24.188 1.00 93.38 125 THR A N 1
ATOM 988 C CA . THR A 1 125 ? -9.270 19.698 24.835 1.00 93.38 125 THR A CA 1
ATOM 989 C C . THR A 1 125 ? -10.179 18.523 24.489 1.00 93.38 125 THR A C 1
ATOM 991 O O . THR A 1 125 ? -10.047 17.899 23.433 1.00 93.38 125 THR A O 1
ATOM 994 N N . GLU A 1 126 ? -11.144 18.240 25.365 1.00 92.75 126 GLU A N 1
ATOM 995 C CA . GLU A 1 126 ? -12.178 17.223 25.128 1.00 92.75 126 GLU A CA 1
ATOM 996 C C . GLU A 1 126 ? -13.067 17.568 23.919 1.00 92.75 126 GLU A C 1
ATOM 998 O O . GLU A 1 126 ? -13.450 16.683 23.157 1.00 92.75 126 GLU A O 1
ATOM 1003 N N . GLU A 1 127 ? -13.329 18.856 23.682 1.00 92.62 127 GLU A N 1
ATOM 1004 C CA . GLU A 1 127 ? -14.077 19.331 22.510 1.00 92.62 127 GLU A CA 1
ATOM 1005 C C . GLU A 1 127 ? -13.333 19.018 21.201 1.00 92.62 127 GLU A C 1
ATOM 1007 O O . GLU A 1 127 ? -13.909 18.434 20.283 1.00 92.62 127 GLU A O 1
ATOM 1012 N N . LEU A 1 128 ? -12.024 19.292 21.150 1.00 91.06 128 LEU A N 1
ATOM 1013 C CA . LEU A 1 128 ? -11.187 18.970 19.994 1.00 91.06 128 LEU A CA 1
ATOM 1014 C C . LEU A 1 128 ? -11.055 17.452 19.793 1.00 91.06 128 LEU A C 1
ATOM 1016 O O . LEU A 1 128 ? -11.086 16.974 18.658 1.00 91.06 128 LEU A O 1
ATOM 1020 N N . ALA A 1 129 ? -10.941 16.676 20.877 1.00 90.31 129 ALA A N 1
ATOM 1021 C CA . ALA A 1 129 ? -10.974 15.216 20.798 1.00 90.31 129 ALA A CA 1
ATOM 1022 C C . ALA A 1 129 ? -12.303 14.719 20.198 1.00 90.31 129 ALA A C 1
ATOM 1024 O O . ALA A 1 129 ? -12.289 13.813 19.362 1.00 90.31 129 ALA A O 1
ATOM 1025 N N . GLY A 1 130 ? -13.423 15.352 20.569 1.00 90.62 130 GLY A N 1
ATOM 1026 C CA . GLY A 1 130 ? -14.757 15.130 20.006 1.00 90.62 130 GLY A CA 1
ATOM 1027 C C . GLY A 1 130 ? -14.808 15.329 18.495 1.00 90.62 130 GLY A C 1
ATOM 1028 O O . GLY A 1 130 ? -15.178 14.405 17.768 1.00 90.62 130 GLY A O 1
ATOM 1029 N N . GLU A 1 131 ? -14.370 16.492 18.010 1.00 91.94 131 GLU A N 1
ATOM 1030 C CA . GLU A 1 131 ? -14.343 16.805 16.574 1.00 91.94 131 GLU A CA 1
ATOM 1031 C C . GLU A 1 131 ? -13.452 15.838 15.780 1.00 91.94 131 GLU A C 1
ATOM 1033 O O . GLU A 1 131 ? -13.808 15.390 14.684 1.00 91.94 131 GLU A O 1
ATOM 1038 N N . ILE A 1 132 ? -12.281 15.489 16.323 1.00 88.62 132 ILE A N 1
ATOM 1039 C CA . ILE A 1 132 ? -11.362 14.540 15.687 1.00 88.62 132 ILE A CA 1
ATOM 1040 C C . ILE A 1 132 ? -12.005 13.149 15.625 1.00 88.62 132 ILE A C 1
ATOM 1042 O O . ILE A 1 132 ? -11.995 12.523 14.562 1.00 88.62 132 ILE A O 1
ATOM 1046 N N . ALA A 1 133 ? -12.588 12.667 16.727 1.00 89.31 133 ALA A N 1
ATOM 1047 C CA . ALA A 1 133 ? -13.250 11.367 16.777 1.00 89.31 133 ALA A CA 1
ATOM 1048 C C . ALA A 1 133 ? -14.434 11.298 15.805 1.00 89.31 133 ALA A C 1
ATOM 1050 O O . ALA A 1 133 ? -14.579 10.308 15.085 1.00 89.31 133 ALA A O 1
ATOM 1051 N N . GLU A 1 134 ? -15.254 12.350 15.730 1.00 88.94 134 GLU A N 1
ATOM 1052 C CA . GLU A 1 134 ? -16.359 12.442 14.777 1.00 88.94 134 GLU A CA 1
ATOM 1053 C C . GLU A 1 134 ? -15.851 12.338 13.337 1.00 88.94 134 GLU A C 1
ATOM 1055 O O . GLU A 1 134 ? -16.278 11.442 12.606 1.00 88.94 134 GLU A O 1
ATOM 1060 N N . ARG A 1 135 ? -14.864 13.156 12.949 1.00 86.44 135 ARG A N 1
ATOM 1061 C CA . ARG A 1 135 ? -14.288 13.129 11.593 1.00 86.44 135 ARG A CA 1
ATOM 1062 C C . ARG A 1 135 ? -13.672 11.778 11.242 1.00 86.44 135 ARG A C 1
ATOM 1064 O O . ARG A 1 135 ? -13.851 11.298 10.122 1.00 86.44 135 ARG A O 1
ATOM 1071 N N . LEU A 1 136 ? -12.963 11.144 12.176 1.00 85.38 136 LEU A N 1
ATOM 1072 C CA . LEU A 1 136 ? -12.398 9.806 11.978 1.00 85.38 136 LEU A CA 1
ATOM 1073 C C . LEU A 1 136 ? -13.509 8.766 11.773 1.00 85.38 136 LEU A C 1
ATOM 1075 O O . LEU A 1 136 ? -13.449 7.957 10.844 1.00 85.38 136 LEU A O 1
ATOM 1079 N N . ASN A 1 137 ? -14.557 8.807 12.596 1.00 84.69 137 ASN A N 1
ATOM 1080 C CA . ASN A 1 137 ? -15.700 7.903 12.488 1.00 84.69 137 ASN A CA 1
ATOM 1081 C C . ASN A 1 137 ? -16.510 8.127 11.202 1.00 84.69 137 ASN A C 1
ATOM 1083 O O . ASN A 1 137 ? -16.979 7.164 10.592 1.00 84.69 137 ASN A O 1
ATOM 1087 N N . GLU A 1 138 ? -16.671 9.373 10.757 1.00 80.31 138 GLU A N 1
ATOM 1088 C CA . GLU A 1 138 ? -17.264 9.697 9.459 1.00 80.31 138 GLU A CA 1
ATOM 1089 C C . GLU A 1 138 ? -16.443 9.110 8.313 1.00 80.31 138 GLU A C 1
ATOM 1091 O O . GLU A 1 138 ? -17.005 8.466 7.428 1.00 80.31 138 GLU A O 1
ATOM 1096 N N . GLN A 1 139 ? -15.117 9.251 8.348 1.00 72.00 139 GLN A N 1
ATOM 1097 C CA . GLN A 1 139 ? -14.224 8.666 7.348 1.00 72.00 139 GLN A CA 1
ATOM 1098 C C . GLN A 1 139 ? -14.310 7.137 7.319 1.00 72.00 139 GLN A C 1
ATOM 1100 O O . GLN A 1 139 ? -14.406 6.554 6.238 1.00 72.00 139 GLN A O 1
ATOM 1105 N N . ALA A 1 140 ? -14.379 6.478 8.478 1.00 70.06 140 ALA A N 1
ATOM 1106 C CA . ALA A 1 140 ? -14.602 5.034 8.550 1.00 70.06 140 ALA A CA 1
ATOM 1107 C C . ALA A 1 140 ? -15.971 4.621 7.977 1.00 70.06 140 ALA A C 1
ATOM 1109 O O . ALA A 1 140 ? -16.088 3.597 7.304 1.00 70.06 140 ALA A O 1
ATOM 1110 N N . LYS A 1 141 ? -17.014 5.441 8.161 1.00 65.88 141 LYS A N 1
ATOM 1111 C CA . LYS A 1 141 ? -18.328 5.227 7.527 1.00 65.88 141 LYS A CA 1
ATOM 1112 C C . LYS A 1 141 ? -18.308 5.509 6.023 1.00 65.88 141 LYS A C 1
ATOM 1114 O O . LYS A 1 141 ? -19.051 4.859 5.289 1.00 65.88 141 LYS A O 1
ATOM 1119 N N . ILE A 1 142 ? -17.466 6.431 5.549 1.00 55.91 142 ILE A N 1
ATOM 1120 C CA . ILE A 1 142 ? -17.247 6.685 4.118 1.00 55.91 142 ILE A CA 1
ATOM 1121 C C . ILE A 1 142 ? -16.639 5.446 3.455 1.00 55.91 142 ILE A C 1
ATOM 1123 O O . ILE A 1 142 ? -17.111 5.087 2.381 1.00 55.91 142 ILE A O 1
ATOM 1127 N N . VAL A 1 143 ? -15.725 4.721 4.118 1.00 51.06 143 VAL A N 1
ATOM 1128 C CA . VAL A 1 143 ? -15.241 3.392 3.669 1.00 51.06 143 VAL A CA 1
ATOM 1129 C C . VAL A 1 143 ? -16.387 2.373 3.514 1.00 51.06 143 VAL A C 1
ATOM 1131 O O . VAL A 1 143 ? -16.361 1.535 2.618 1.00 51.06 143 VAL A O 1
ATOM 1134 N N . GLY A 1 144 ? -17.458 2.493 4.303 1.00 46.03 144 GLY A N 1
ATOM 1135 C CA . GLY A 1 144 ? -18.686 1.704 4.135 1.00 46.03 144 GLY A CA 1
ATOM 1136 C C . GLY A 1 144 ? -19.692 2.244 3.102 1.00 46.03 144 GLY A C 1
ATOM 1137 O O . GLY A 1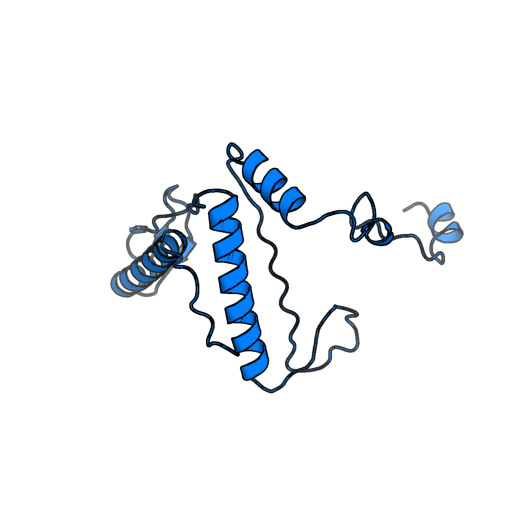 144 ? -20.640 1.546 2.754 1.00 46.03 144 GLY A O 1
ATOM 1138 N N . ARG A 1 145 ? -19.524 3.480 2.612 1.00 48.25 145 ARG A N 1
ATOM 1139 C CA . ARG A 1 145 ? -20.417 4.162 1.647 1.00 48.25 145 ARG A CA 1
ATOM 1140 C C . ARG A 1 145 ? -19.693 4.590 0.379 1.00 48.25 145 ARG A C 1
ATOM 1142 O O . ARG A 1 145 ? -20.104 5.546 -0.286 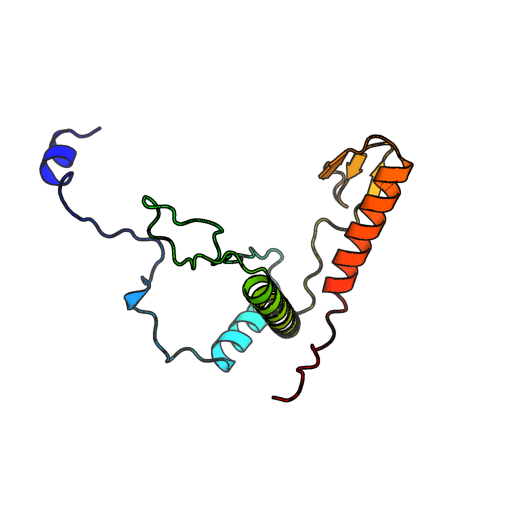1.00 48.25 145 ARG A O 1
ATOM 1149 N N . LEU A 1 146 ? -18.618 3.894 0.051 1.00 52.72 146 LEU A N 1
ATOM 1150 C CA . LEU A 1 146 ? -17.834 4.098 -1.145 1.00 52.72 146 LEU A CA 1
ATOM 1151 C C . LEU A 1 146 ? -18.737 3.927 -2.399 1.00 52.72 146 LEU A C 1
ATOM 1153 O O . LEU A 1 146 ? -18.889 2.846 -2.951 1.00 52.72 146 LEU A O 1
ATOM 1157 N N . ARG A 1 147 ? -19.393 5.013 -2.845 1.00 51.28 147 ARG A N 1
ATOM 1158 C CA . ARG A 1 147 ? -20.177 5.086 -4.091 1.00 51.28 147 ARG A CA 1
ATOM 1159 C C . ARG A 1 147 ? -19.274 5.019 -5.319 1.00 51.28 147 ARG A C 1
ATOM 1161 O O . ARG A 1 147 ? -18.323 5.787 -5.413 1.00 51.28 147 ARG A O 1
ATOM 1168 N N . LYS A 1 148 ? -19.636 4.179 -6.291 1.00 49.53 148 LYS A N 1
ATOM 1169 C CA . LYS A 1 148 ? -18.961 4.063 -7.592 1.00 49.53 148 LYS A CA 1
ATOM 1170 C C . LYS A 1 148 ? -18.570 5.456 -8.127 1.00 49.53 148 LYS A C 1
ATOM 1172 O O . LYS A 1 148 ? -19.465 6.287 -8.313 1.00 49.53 148 LYS A O 1
ATOM 1177 N N . PRO A 1 149 ? -17.273 5.756 -8.311 1.00 53.16 149 PRO A N 1
ATOM 1178 C CA . PRO A 1 149 ? -16.859 7.074 -8.765 1.00 53.16 149 PRO A CA 1
ATOM 1179 C C . PRO A 1 149 ? -17.406 7.321 -10.172 1.00 53.16 149 PRO A C 1
ATOM 1181 O O . PRO A 1 149 ? -17.266 6.484 -11.066 1.00 53.16 149 PRO A O 1
ATOM 1184 N N . ALA A 1 150 ? -18.057 8.469 -10.358 1.00 52.03 150 ALA A N 1
ATOM 1185 C CA . ALA A 1 150 ? -18.445 8.941 -11.675 1.00 52.03 150 ALA A CA 1
ATOM 1186 C C . ALA A 1 150 ? -17.171 9.399 -12.392 1.00 52.03 150 ALA A C 1
ATOM 1188 O O . ALA A 1 150 ? -16.561 10.396 -12.006 1.00 52.03 150 ALA A O 1
ATOM 1189 N N . TRP A 1 151 ? -16.745 8.653 -13.408 1.00 46.81 151 TRP A N 1
ATOM 1190 C CA . TRP A 1 151 ? -15.752 9.164 -14.344 1.00 46.81 151 TRP A CA 1
ATOM 1191 C C . TRP A 1 151 ? -16.352 10.373 -15.072 1.00 46.81 151 TRP A C 1
ATOM 1193 O O . TRP A 1 151 ? -17.489 10.274 -15.544 1.00 46.81 151 TRP A O 1
ATOM 1203 N N . PRO A 1 152 ? -15.628 11.495 -15.221 1.00 38.03 152 PRO A N 1
ATOM 1204 C CA . PRO A 1 152 ? -15.904 12.386 -16.332 1.00 38.03 152 PRO A CA 1
ATOM 1205 C C . PRO A 1 152 ? -15.692 11.554 -17.598 1.00 38.03 152 PRO A C 1
ATOM 1207 O O . PRO A 1 152 ? -14.644 10.924 -17.751 1.00 38.03 152 PRO A O 1
ATOM 1210 N N . SER A 1 153 ? -16.702 11.485 -18.459 1.00 33.97 153 SER A N 1
ATOM 1211 C CA . SER A 1 153 ? -16.547 10.934 -19.803 1.00 33.97 153 SER A CA 1
ATOM 1212 C C . SER A 1 153 ? -15.355 11.621 -20.474 1.00 33.97 153 SER A C 1
ATOM 1214 O O . SER A 1 153 ? -15.360 12.850 -20.583 1.00 33.97 153 SER A O 1
ATOM 1216 N N . LEU A 1 154 ? -14.341 10.829 -20.837 1.00 35.34 154 LEU A N 1
ATOM 1217 C CA . LEU A 1 154 ? -13.252 11.249 -21.722 1.00 35.34 154 LEU A CA 1
ATOM 1218 C C . LEU A 1 154 ? -13.804 11.625 -23.099 1.00 35.34 154 LEU A C 1
ATOM 1220 O O . LEU A 1 154 ? -14.746 10.934 -23.553 1.00 35.34 154 LEU A O 1
#

Radius of gyration: 22.03 Å; chains: 1; bounding box: 56×37×50 Å

Foldseek 3Di:
DPVVVCVVPVPPPDDDPPDPVDPVPDDPPDDPVNVLVVLQVCQVPPDDDDDDDDQEDCDDDPVDPDNHDHDPDCVVVVVVVVVVLLVLLVSCVSNDQDQPPFDQFDQDFQFTGTPVRHTDDGHPGSVVSVVVSVVVRVVSVCSVVSPNDDDDDD

Sequence (154 aa):
MRADLAQSYGQHRLPRYTSYPTSPHLSASVRELDYQAWLKSLGGQKSASIYVQVPFCRSMCWYFGCHTSVTKRDEPTAIYAAGLRTEAYLVAEAFGQLIPDDFPIEVQREELKNKRGEPVASAETEELAGEIAERLNEQAKIVGRLRKPAWPSL